Protein AF-A0A5E4I424-F1 (afdb_monomer_lite)

Secondary structure (DSSP, 8-state):
-EE-TTT--EE-GGGEEEEEETTEEEEEEHHHHHHHHT--

pLDDT: mean 80.09, std 10.27, range [39.5, 88.44]

Sequence (40 aa):
MAKCIVCNCEFEEGKINHIFIKRKLKKICQECVAAIKGFS

Structure (mmCIF, N/CA/C/O backbone):
data_AF-A0A5E4I424-F1
#
_entry.id   AF-A0A5E4I424-F1
#
loop_
_atom_site.group_PDB
_atom_site.id
_atom_site.type_symbol
_atom_site.label_atom_id
_atom_site.label_alt_id
_atom_site.label_comp_id
_atom_site.label_asym_id
_atom_site.label_entity_id
_atom_site.label_seq_id
_atom_site.pdbx_PDB_ins_code
_atom_site.Cartn_x
_atom_site.Cartn_y
_atom_site.Cartn_z
_atom_site.occupancy
_atom_site.B_iso_or_equiv
_atom_site.auth_seq_id
_atom_site.auth_comp_id
_atom_site.auth_asym_id
_atom_site.auth_atom_id
_atom_site.pdbx_PDB_model_num
ATOM 1 N N . MET A 1 1 ? 1.463 -11.412 6.194 1.00 70.81 1 MET A N 1
ATOM 2 C CA . MET A 1 1 ? 1.049 -11.140 4.789 1.00 70.81 1 MET A CA 1
ATOM 3 C C . MET A 1 1 ? 0.146 -9.921 4.774 1.00 70.81 1 MET A C 1
ATOM 5 O O . MET A 1 1 ? -0.788 -9.854 5.569 1.00 70.81 1 MET A O 1
ATOM 9 N N . ALA A 1 2 ? 0.444 -8.928 3.936 1.00 74.94 2 ALA A N 1
ATOM 10 C CA . ALA A 1 2 ? -0.268 -7.655 3.923 1.00 74.94 2 ALA A CA 1
ATOM 11 C C . ALA A 1 2 ? -0.929 -7.409 2.558 1.00 74.94 2 ALA A C 1
ATOM 13 O O . ALA A 1 2 ? -0.348 -7.687 1.514 1.00 74.94 2 ALA A O 1
ATOM 14 N N . LYS A 1 3 ? -2.161 -6.886 2.569 1.00 83.00 3 LYS A N 1
ATOM 15 C CA . LYS A 1 3 ? -2.958 -6.659 1.358 1.00 83.00 3 LYS A CA 1
ATOM 16 C C . LYS A 1 3 ? -2.920 -5.194 0.943 1.00 83.00 3 LYS A C 1
ATOM 18 O O . LYS A 1 3 ? -3.091 -4.303 1.778 1.00 83.00 3 LYS A O 1
ATOM 23 N N . CYS A 1 4 ? -2.708 -4.941 -0.342 1.00 86.81 4 CYS A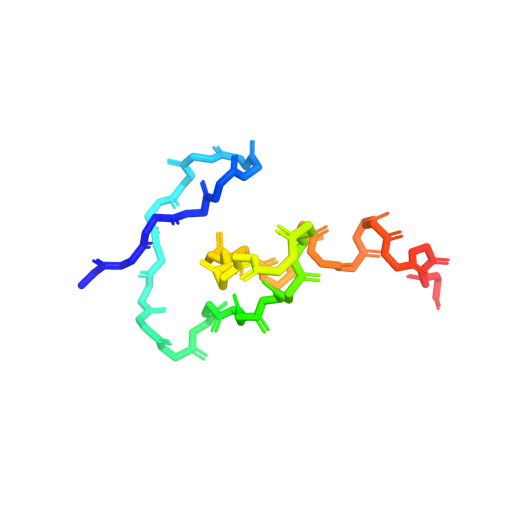 N 1
ATOM 24 C CA . CYS A 1 4 ? -2.754 -3.595 -0.894 1.00 86.81 4 CYS A CA 1
ATOM 25 C C . CYS A 1 4 ? -4.196 -3.080 -0.989 1.00 86.81 4 CYS A C 1
ATOM 27 O O . CYS A 1 4 ? -5.055 -3.754 -1.542 1.00 86.81 4 CYS A O 1
ATOM 29 N N . ILE A 1 5 ? -4.465 -1.855 -0.532 1.00 86.81 5 ILE A N 1
ATOM 30 C CA . ILE A 1 5 ? -5.803 -1.247 -0.618 1.00 86.81 5 ILE A CA 1
ATOM 31 C C . ILE A 1 5 ? -6.236 -0.889 -2.050 1.00 86.81 5 ILE A C 1
ATOM 33 O O . ILE A 1 5 ? -7.424 -0.711 -2.293 1.00 86.81 5 ILE A O 1
ATOM 37 N N . VAL A 1 6 ? -5.283 -0.747 -2.977 1.00 85.62 6 VAL A N 1
ATOM 38 C CA . VAL A 1 6 ? -5.539 -0.305 -4.359 1.00 85.62 6 VAL A CA 1
ATOM 39 C C . VAL A 1 6 ? -5.747 -1.500 -5.283 1.00 85.62 6 VAL A C 1
ATOM 41 O O . VAL A 1 6 ? -6.822 -1.656 -5.844 1.00 85.62 6 VAL A O 1
ATOM 44 N N . CYS A 1 7 ? -4.735 -2.363 -5.417 1.00 87.06 7 CYS A N 1
ATOM 45 C CA . CYS A 1 7 ? -4.791 -3.524 -6.311 1.00 87.06 7 CYS A CA 1
ATOM 46 C C . CYS A 1 7 ? -5.302 -4.803 -5.634 1.00 87.06 7 CYS A C 1
ATOM 48 O O . CYS A 1 7 ? -5.474 -5.814 -6.303 1.00 87.06 7 CYS A O 1
ATOM 50 N N . ASN A 1 8 ? -5.530 -4.791 -4.315 1.00 87.00 8 ASN A N 1
ATOM 51 C CA . ASN A 1 8 ? -5.978 -5.954 -3.543 1.00 87.00 8 ASN A CA 1
ATOM 52 C C . ASN A 1 8 ? -5.034 -7.176 -3.611 1.00 87.00 8 ASN A C 1
ATOM 54 O O . ASN A 1 8 ? -5.401 -8.246 -3.135 1.00 87.00 8 ASN A O 1
ATOM 58 N N . CYS A 1 9 ? -3.821 -7.033 -4.153 1.00 85.69 9 CYS A N 1
ATOM 59 C CA . CYS A 1 9 ? -2.812 -8.087 -4.140 1.00 85.69 9 CYS A CA 1
ATOM 60 C C . CYS A 1 9 ? -2.215 -8.260 -2.738 1.00 85.69 9 CYS A C 1
ATOM 62 O O . CYS A 1 9 ? -2.107 -7.305 -1.955 1.00 85.69 9 CYS A O 1
ATOM 64 N N . GLU A 1 10 ? -1.826 -9.493 -2.441 1.00 85.50 10 GLU A N 1
ATOM 65 C CA . GLU A 1 10 ? -1.117 -9.866 -1.225 1.00 85.50 10 GLU A CA 1
ATOM 66 C C . GLU A 1 10 ? 0.386 -9.743 -1.458 1.00 85.50 10 GLU A C 1
ATOM 68 O O . GLU A 1 10 ? 0.927 -10.278 -2.422 1.00 85.50 10 GLU A O 1
ATOM 73 N N . PHE A 1 11 ? 1.055 -9.014 -0.573 1.00 81.50 11 PHE A N 1
AT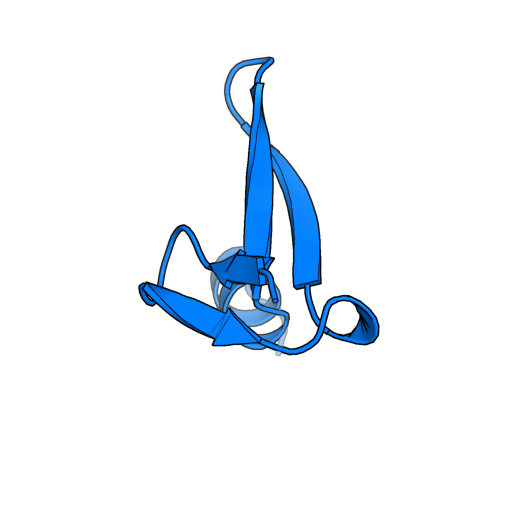OM 74 C CA . PHE A 1 11 ? 2.492 -8.808 -0.616 1.00 81.50 11 PHE A CA 1
ATOM 75 C C . PHE A 1 11 ? 3.122 -9.230 0.707 1.00 81.50 11 PHE A C 1
ATOM 77 O O . PHE A 1 11 ? 2.508 -9.182 1.784 1.00 81.50 11 PHE A O 1
ATOM 84 N N . GLU A 1 12 ? 4.391 -9.612 0.623 1.00 80.38 12 GLU A N 1
ATOM 85 C CA . GLU A 1 12 ? 5.245 -9.746 1.793 1.00 80.38 12 GLU A CA 1
ATOM 86 C C . GLU A 1 12 ? 5.387 -8.387 2.487 1.00 80.38 12 GLU A C 1
ATOM 88 O O . GLU A 1 12 ? 5.462 -7.341 1.836 1.00 80.38 12 GLU A O 1
ATOM 93 N N . GLU A 1 13 ? 5.416 -8.389 3.820 1.00 71.19 13 GLU A N 1
ATOM 94 C CA . GLU A 1 13 ? 5.377 -7.158 4.623 1.00 71.19 13 GLU A CA 1
ATOM 95 C C . GLU A 1 13 ? 6.527 -6.186 4.324 1.00 71.19 13 GLU A C 1
ATOM 97 O O . GLU A 1 13 ? 6.351 -4.985 4.502 1.00 71.19 13 GLU A O 1
ATOM 102 N N . GLY A 1 14 ? 7.645 -6.663 3.767 1.00 76.19 14 GLY A N 1
ATOM 103 C CA . GLY A 1 14 ? 8.759 -5.815 3.330 1.00 76.19 14 GLY A CA 1
ATOM 104 C C . GLY A 1 14 ? 8.501 -4.981 2.066 1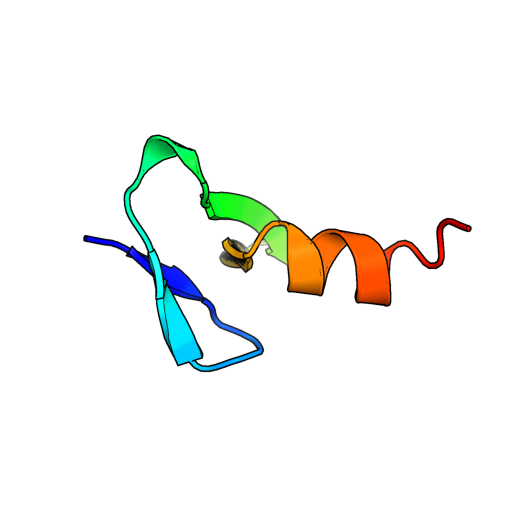.00 76.19 14 GLY A C 1
ATOM 105 O O . GLY A 1 14 ? 9.228 -4.023 1.826 1.00 76.19 14 GLY A O 1
ATOM 106 N N . LYS A 1 15 ? 7.480 -5.306 1.257 1.00 76.62 15 LYS A N 1
ATOM 107 C CA . LYS A 1 15 ? 7.163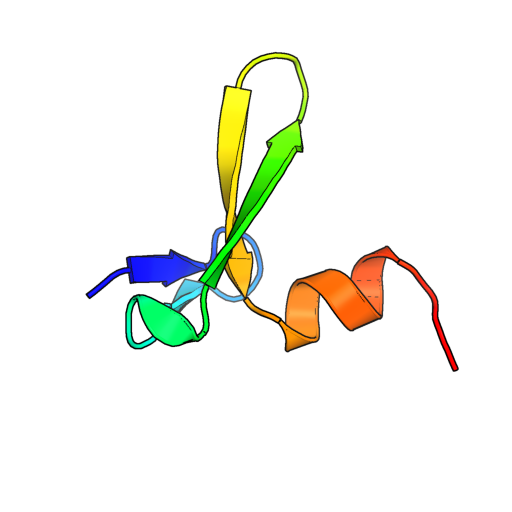 -4.608 -0.011 1.00 76.62 15 LYS A CA 1
ATOM 108 C C . LYS A 1 15 ? 5.917 -3.718 0.068 1.00 76.62 15 LYS A C 1
ATOM 110 O O . LYS A 1 15 ? 5.495 -3.140 -0.939 1.00 76.62 15 LYS A O 1
ATOM 115 N N . ILE A 1 16 ? 5.306 -3.606 1.251 1.00 84.19 16 ILE A N 1
ATOM 116 C CA . ILE A 1 16 ? 4.128 -2.767 1.476 1.00 84.19 16 ILE A CA 1
ATOM 117 C C . ILE A 1 16 ? 4.526 -1.432 2.103 1.00 84.19 16 ILE A C 1
ATOM 119 O O . ILE A 1 16 ? 5.244 -1.363 3.095 1.00 84.19 16 ILE A O 1
ATOM 123 N N . ASN A 1 17 ? 4.016 -0.354 1.518 1.00 83.06 17 ASN A N 1
ATOM 124 C CA . ASN A 1 17 ? 4.129 0.990 2.054 1.00 83.06 17 ASN A CA 1
ATOM 125 C C . ASN A 1 17 ? 2.889 1.340 2.874 1.00 83.06 17 ASN A C 1
ATOM 127 O O . ASN A 1 17 ? 1.769 0.906 2.591 1.00 83.06 17 ASN A O 1
ATOM 131 N N . HIS A 1 18 ? 3.090 2.186 3.875 1.00 82.50 18 HIS A N 1
ATOM 132 C CA . HIS A 1 18 ? 2.023 2.751 4.681 1.00 82.50 18 HIS A CA 1
ATOM 133 C C . HIS A 1 18 ? 1.862 4.228 4.332 1.00 82.50 18 HIS A C 1
ATOM 135 O O . HIS A 1 18 ? 2.776 5.018 4.547 1.00 82.50 18 HIS A O 1
ATOM 141 N N . ILE A 1 19 ? 0.699 4.608 3.804 1.00 83.25 19 ILE A N 1
ATOM 142 C CA . ILE A 1 19 ? 0.379 6.006 3.498 1.00 83.25 19 ILE A CA 1
ATOM 143 C C . ILE A 1 19 ? -0.756 6.501 4.386 1.00 83.25 19 ILE A C 1
ATOM 145 O O . ILE A 1 19 ? -1.682 5.758 4.720 1.00 83.25 19 ILE A O 1
ATOM 149 N N . PHE A 1 20 ? -0.704 7.775 4.761 1.00 84.19 20 PHE A N 1
ATOM 150 C CA . PHE A 1 20 ? -1.778 8.424 5.502 1.00 84.19 20 PHE A CA 1
ATOM 151 C C . PHE A 1 20 ? -2.780 9.048 4.530 1.00 84.19 20 PHE A C 1
ATOM 153 O O . PHE A 1 20 ? -2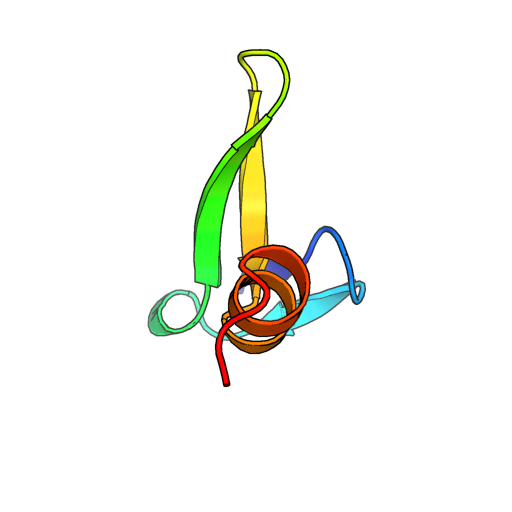.482 10.037 3.868 1.00 84.19 20 PHE A O 1
ATOM 160 N N . ILE A 1 21 ? -3.993 8.494 4.472 1.00 80.38 21 ILE A N 1
ATOM 161 C CA . ILE A 1 21 ? -5.113 9.057 3.708 1.00 80.38 21 ILE A CA 1
ATOM 162 C C . ILE A 1 21 ? -6.243 9.374 4.686 1.00 80.38 21 ILE A C 1
ATOM 164 O O . ILE A 1 21 ? -6.703 8.495 5.416 1.00 80.38 21 ILE A O 1
ATOM 168 N N . LYS A 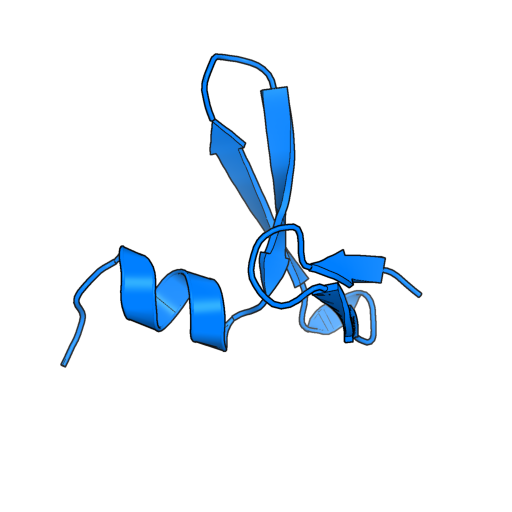1 22 ? -6.723 10.625 4.698 1.00 80.38 22 LYS A N 1
ATOM 169 C CA . LYS A 1 22 ? -7.838 11.077 5.559 1.00 80.38 22 LYS A CA 1
ATOM 170 C C . LYS A 1 22 ? -7.648 10.702 7.045 1.00 80.38 22 LYS A C 1
ATOM 172 O O . LYS A 1 22 ? -8.551 10.148 7.666 1.00 80.38 22 LYS A O 1
ATOM 177 N N . ARG A 1 23 ? -6.457 10.966 7.604 1.00 85.62 23 ARG A N 1
ATOM 178 C CA . ARG A 1 23 ? -6.055 10.613 8.989 1.00 85.62 23 ARG A CA 1
ATOM 179 C C . ARG A 1 23 ? -6.081 9.111 9.323 1.00 85.62 23 ARG A C 1
ATOM 181 O O . ARG A 1 23 ? -5.948 8.749 10.486 1.00 85.62 23 ARG A O 1
ATOM 188 N N . LYS A 1 24 ? -6.220 8.226 8.331 1.00 84.81 24 LYS A N 1
ATOM 189 C CA . LYS A 1 24 ? -6.116 6.773 8.507 1.00 84.81 24 LYS A CA 1
ATOM 190 C C . LYS A 1 24 ? -4.878 6.245 7.795 1.00 84.81 24 LYS A C 1
ATOM 192 O O . LYS A 1 24 ? -4.592 6.620 6.659 1.00 84.81 24 LYS A O 1
ATOM 197 N N . LEU A 1 25 ? -4.174 5.345 8.469 1.00 83.38 25 LEU A N 1
ATOM 198 C CA . LEU A 1 25 ? -3.007 4.651 7.944 1.00 83.38 25 LEU A CA 1
ATOM 199 C C . LEU A 1 25 ? -3.496 3.514 7.031 1.00 83.38 25 LEU A C 1
ATOM 201 O O . LEU A 1 25 ? -4.295 2.669 7.442 1.00 83.38 25 LEU A O 1
ATOM 205 N N . LYS A 1 26 ? -3.102 3.546 5.758 1.00 85.50 26 LYS A N 1
ATOM 206 C CA . LYS A 1 26 ? -3.530 2.602 4.719 1.00 85.50 26 LYS A CA 1
ATOM 207 C C . LYS A 1 26 ? -2.320 1.874 4.146 1.00 85.50 26 LYS A C 1
ATOM 209 O O . LYS A 1 26 ? -1.287 2.486 3.893 1.00 85.50 26 LYS A O 1
ATOM 214 N N . LYS A 1 27 ? -2.472 0.564 3.941 1.00 87.38 27 LYS A N 1
ATOM 215 C CA . LYS A 1 27 ? -1.466 -0.323 3.347 1.00 87.38 27 LYS A CA 1
ATOM 216 C C . LYS A 1 27 ? -1.586 -0.301 1.831 1.00 87.38 27 LYS A C 1
ATOM 218 O O . LYS A 1 27 ? -2.671 -0.532 1.300 1.00 87.38 27 LYS A O 1
ATOM 223 N N . ILE A 1 28 ? -0.492 -0.025 1.140 1.00 88.00 28 ILE A N 1
ATOM 224 C CA . ILE A 1 28 ? -0.458 0.119 -0.312 1.00 88.00 28 ILE A CA 1
ATOM 225 C C . ILE A 1 28 ? 0.816 -0.512 -0.887 1.00 88.00 28 ILE A C 1
ATOM 227 O O . ILE A 1 28 ? 1.875 -0.477 -0.268 1.00 88.00 28 ILE A O 1
ATOM 231 N N . CYS A 1 29 ? 0.712 -1.117 -2.067 1.00 88.44 29 CYS A N 1
ATOM 232 C CA . CYS A 1 29 ? 1.831 -1.751 -2.758 1.00 88.44 29 CYS A CA 1
ATOM 233 C C . CYS A 1 29 ? 2.800 -0.712 -3.343 1.00 88.44 29 CYS A C 1
ATOM 235 O O . CYS A 1 29 ? 2.359 0.378 -3.704 1.00 88.44 29 CYS A O 1
ATOM 237 N N . GLN A 1 30 ? 4.096 -1.027 -3.470 1.00 83.62 30 GLN A N 1
ATOM 238 C CA . GLN A 1 30 ? 5.069 -0.114 -4.097 1.00 83.62 30 GLN A CA 1
ATOM 239 C C . GLN A 1 30 ? 4.658 0.340 -5.505 1.00 83.62 30 GLN A C 1
ATOM 241 O O . GLN A 1 30 ? 4.733 1.531 -5.785 1.00 83.62 30 GLN A O 1
ATOM 246 N N . GLU A 1 31 ? 4.173 -0.564 -6.359 1.00 85.25 31 GLU A N 1
ATOM 247 C CA . GLU A 1 31 ? 3.725 -0.216 -7.720 1.00 85.25 31 GLU A CA 1
ATOM 248 C C . GLU A 1 31 ? 2.564 0.782 -7.700 1.00 85.25 31 GLU A C 1
ATOM 250 O O . GLU A 1 31 ? 2.551 1.778 -8.415 1.00 85.25 31 GLU A O 1
ATOM 255 N N . CYS A 1 32 ? 1.612 0.557 -6.801 1.00 87.12 32 CYS A N 1
ATOM 256 C CA . CYS A 1 32 ? 0.451 1.404 -6.594 1.00 87.12 32 CYS A CA 1
ATOM 257 C C . CYS A 1 32 ? 0.865 2.783 -6.066 1.00 87.12 32 CYS A C 1
ATOM 259 O O . CYS A 1 32 ? 0.285 3.796 -6.445 1.00 87.12 32 CYS A O 1
ATOM 261 N N . VAL A 1 33 ? 1.873 2.830 -5.186 1.00 85.00 33 VAL A N 1
ATOM 262 C CA . VAL A 1 33 ? 2.470 4.090 -4.733 1.00 85.00 33 VAL A CA 1
ATOM 263 C C . VAL A 1 33 ? 3.126 4.813 -5.900 1.00 85.00 33 VAL A C 1
ATOM 265 O O . VAL A 1 33 ? 2.878 6.003 -6.043 1.00 85.00 33 VAL A O 1
ATOM 268 N N . ALA A 1 34 ? 3.915 4.126 -6.731 1.00 83.88 34 ALA A N 1
ATOM 269 C CA . ALA A 1 34 ? 4.570 4.720 -7.897 1.00 83.88 34 ALA A CA 1
ATOM 270 C C . ALA A 1 34 ? 3.545 5.293 -8.892 1.00 83.88 34 ALA A C 1
ATOM 272 O O . ALA A 1 34 ? 3.672 6.445 -9.306 1.00 83.88 34 ALA A O 1
ATOM 273 N N . ALA A 1 35 ? 2.471 4.546 -9.168 1.00 83.25 35 ALA A N 1
ATOM 274 C CA . ALA A 1 35 ? 1.371 4.985 -10.023 1.00 83.25 35 ALA A CA 1
ATOM 275 C C . ALA A 1 35 ? 0.648 6.232 -9.477 1.00 83.25 35 ALA A C 1
ATOM 277 O O . ALA A 1 35 ? 0.318 7.133 -10.240 1.00 83.25 35 ALA A O 1
ATOM 278 N N . ILE A 1 36 ? 0.425 6.318 -8.158 1.00 79.38 36 ILE A N 1
ATOM 279 C CA . ILE A 1 36 ? -0.243 7.475 -7.529 1.00 79.38 36 ILE A CA 1
ATOM 280 C C . ILE A 1 36 ? 0.690 8.681 -7.409 1.00 79.38 36 ILE A C 1
ATOM 282 O O . ILE A 1 36 ? 0.254 9.813 -7.603 1.00 79.38 36 ILE A O 1
ATOM 286 N N . LYS A 1 37 ? 1.964 8.464 -7.057 1.00 70.69 37 LYS A N 1
ATOM 287 C CA . LYS A 1 37 ? 2.956 9.544 -6.953 1.00 70.69 37 LYS A CA 1
ATOM 288 C C . LYS A 1 37 ? 3.326 10.134 -8.315 1.00 70.69 37 LYS A C 1
ATOM 290 O O . LYS A 1 37 ? 3.950 11.188 -8.328 1.00 70.69 37 LYS A O 1
ATOM 295 N N . GLY A 1 38 ? 2.930 9.500 -9.421 1.00 56.06 38 GLY A N 1
ATOM 296 C CA . GLY A 1 38 ? 3.104 10.041 -10.767 1.00 56.06 38 GLY A CA 1
ATOM 297 C C . GLY A 1 38 ? 4.568 10.197 -11.176 1.00 56.06 38 GLY A C 1
ATOM 298 O O . GLY A 1 38 ? 4.891 11.120 -11.915 1.00 56.06 38 GLY A O 1
ATOM 299 N N . PHE A 1 39 ? 5.457 9.335 -10.677 1.00 49.75 39 PHE A N 1
ATOM 300 C CA . PHE A 1 39 ? 6.877 9.390 -11.020 1.00 49.75 39 PHE A CA 1
ATOM 301 C C . PHE A 1 39 ? 7.189 8.448 -12.190 1.00 49.75 39 PHE A C 1
ATOM 303 O O . PHE A 1 39 ? 7.145 7.226 -12.035 1.00 49.75 39 PHE A O 1
ATOM 310 N N . SER A 1 40 ? 7.465 9.064 -13.350 1.00 39.50 40 SER A N 1
ATOM 311 C CA . SER A 1 40 ? 8.482 8.596 -14.307 1.00 39.50 40 SER A CA 1
ATOM 312 C C . SER A 1 40 ? 9.871 8.600 -13.671 1.00 39.50 40 SER A C 1
ATOM 314 O O . SER A 1 40 ? 10.068 9.370 -12.701 1.00 39.50 40 SER A O 1
#

Foldseek 3Di:
DDAAPPPRDDDDPVQWDWDQDPNDTGTHGPVRVCVVVVDD

Radius of gyration: 9.8 Å; chains: 1; bounding box: 17×22×23 Å